Protein AF-A0AAN0M9L8-F1 (afdb_monomer_lite)

pLDDT: mean 91.9, std 4.64, range [72.38, 97.88]

Structure (mmCIF, N/CA/C/O backbone):
data_AF-A0AAN0M9L8-F1
#
_entry.id   AF-A0AAN0M9L8-F1
#
loop_
_atom_site.group_PDB
_atom_site.id
_atom_site.type_symbol
_atom_site.label_atom_id
_atom_site.label_alt_id
_atom_site.label_comp_id
_atom_site.label_asym_id
_atom_site.label_entity_id
_atom_site.label_seq_id
_atom_site.pdbx_PDB_ins_code
_atom_site.Cartn_x
_atom_site.Cartn_y
_atom_site.Cartn_z
_atom_site.occupancy
_atom_site.B_iso_or_equiv
_atom_site.auth_seq_id
_atom_site.auth_comp_id
_atom_site.auth_asym_id
_atom_site.auth_atom_id
_atom_site.pdbx_PDB_model_num
ATOM 1 N N . MET A 1 1 ? -9.876 -9.019 -15.804 1.00 72.38 1 MET A N 1
ATOM 2 C CA . MET A 1 1 ? -10.668 -8.291 -16.819 1.00 72.38 1 MET A CA 1
ATOM 3 C C . MET A 1 1 ? -11.354 -9.220 -17.807 1.00 72.38 1 MET A C 1
ATOM 5 O O . MET A 1 1 ? -12.455 -8.890 -18.193 1.00 72.38 1 MET A O 1
ATOM 9 N N . ASP A 1 2 ? -10.808 -10.395 -18.144 1.00 84.12 2 ASP A N 1
ATOM 10 C CA . ASP A 1 2 ? -11.448 -11.285 -19.143 1.00 84.12 2 ASP A CA 1
ATOM 11 C C . ASP A 1 2 ? -12.884 -11.709 -18.796 1.00 84.12 2 ASP A C 1
ATOM 13 O O . ASP A 1 2 ? -13.695 -11.901 -19.690 1.00 84.12 2 ASP A O 1
ATOM 17 N N . ALA A 1 3 ? -13.201 -11.849 -17.504 1.00 88.25 3 ALA A N 1
ATOM 18 C CA . ALA A 1 3 ? -14.529 -12.274 -17.057 1.00 88.25 3 ALA A CA 1
ATOM 19 C C . ALA A 1 3 ? -15.506 -11.119 -16.763 1.00 88.25 3 ALA A C 1
ATOM 21 O O . ALA A 1 3 ? -16.713 -11.318 -16.843 1.00 88.25 3 ALA A O 1
ATOM 22 N N . TYR A 1 4 ? -15.003 -9.939 -16.381 1.00 87.69 4 TYR A N 1
ATOM 23 C CA . TYR A 1 4 ? -15.821 -8.859 -15.794 1.00 87.69 4 TYR A CA 1
ATOM 24 C C . TYR A 1 4 ? -15.473 -7.446 -16.296 1.00 87.69 4 TYR A C 1
ATOM 26 O O . TYR A 1 4 ? -16.073 -6.481 -15.838 1.00 87.69 4 TYR A O 1
ATOM 34 N N . GLY A 1 5 ? -14.476 -7.306 -17.172 1.00 88.00 5 GLY A N 1
ATOM 35 C CA . GLY A 1 5 ? -14.104 -6.028 -17.783 1.00 88.00 5 GLY A CA 1
ATOM 36 C C . GLY A 1 5 ? -14.928 -5.747 -19.036 1.00 88.00 5 GLY A C 1
ATOM 37 O O . GLY A 1 5 ? -15.484 -6.664 -19.639 1.00 88.00 5 GLY A O 1
ATOM 38 N N . GLN A 1 6 ? -15.001 -4.478 -19.418 1.00 93.31 6 GLN A N 1
ATOM 39 C CA . GLN A 1 6 ? -15.613 -4.026 -20.664 1.00 93.31 6 GLN A CA 1
ATOM 40 C C . GLN A 1 6 ? -14.582 -3.945 -21.794 1.00 93.31 6 GLN A C 1
ATOM 42 O O . GLN A 1 6 ? -13.372 -3.900 -21.567 1.00 93.31 6 GLN A O 1
ATOM 47 N N . ASP A 1 7 ? -15.059 -3.882 -23.035 1.00 91.25 7 ASP A N 1
ATOM 48 C CA . ASP A 1 7 ? -14.185 -3.620 -24.175 1.00 91.25 7 ASP A CA 1
ATOM 49 C C . ASP A 1 7 ? -13.504 -2.252 -24.025 1.00 91.25 7 ASP A C 1
ATOM 51 O O . ASP A 1 7 ? -14.153 -1.230 -23.808 1.00 91.25 7 ASP A O 1
ATOM 55 N N . GLY A 1 8 ? -12.177 -2.237 -24.165 1.00 86.94 8 GLY A N 1
ATOM 56 C CA . GLY A 1 8 ? -11.356 -1.034 -24.001 1.00 86.94 8 GLY A CA 1
ATOM 57 C C . GLY A 1 8 ? -10.812 -0.823 -22.587 1.00 86.94 8 GLY A C 1
ATOM 58 O O . GLY A 1 8 ? -9.920 0.010 -22.409 1.00 86.94 8 GLY A O 1
ATOM 59 N N . ASP A 1 9 ? -11.260 -1.611 -21.610 1.00 89.00 9 ASP A N 1
ATOM 60 C CA . ASP A 1 9 ? -10.677 -1.620 -20.277 1.00 89.00 9 ASP A CA 1
ATOM 61 C C . ASP A 1 9 ? -9.209 -2.073 -20.322 1.00 89.00 9 ASP A C 1
ATOM 63 O O . ASP A 1 9 ? -8.858 -3.139 -20.841 1.00 89.00 9 ASP A O 1
ATOM 67 N N . ARG A 1 10 ? -8.320 -1.247 -19.765 1.00 85.25 10 ARG A N 1
ATOM 68 C CA . ARG A 1 10 ? -6.876 -1.474 -19.837 1.00 85.25 10 ARG A CA 1
ATOM 69 C C . ARG A 1 10 ? -6.370 -2.203 -18.600 1.00 85.25 10 ARG A C 1
ATOM 71 O O . ARG A 1 10 ? -6.627 -1.798 -17.472 1.00 85.25 10 ARG A O 1
ATOM 78 N N . ARG A 1 11 ? -5.556 -3.237 -18.832 1.00 85.44 11 ARG A N 1
ATOM 79 C CA . ARG A 1 11 ? -4.687 -3.846 -17.815 1.00 85.44 11 ARG A CA 1
ATOM 80 C C . ARG A 1 11 ? -3.423 -3.018 -17.682 1.00 85.44 11 ARG A C 1
ATOM 82 O O . ARG A 1 11 ? -2.397 -3.330 -18.281 1.00 85.44 11 ARG A O 1
ATOM 89 N N . ASP A 1 12 ? -3.533 -1.933 -16.946 1.00 87.62 12 ASP A N 1
ATOM 90 C CA . ASP A 1 12 ? -2.413 -1.061 -16.628 1.00 87.62 12 ASP A CA 1
ATOM 91 C C . ASP A 1 12 ? -2.148 -1.016 -15.121 1.00 87.62 12 ASP A C 1
ATOM 93 O O . ASP A 1 12 ? -2.852 -1.636 -14.316 1.00 87.62 12 ASP A O 1
ATOM 97 N N . THR A 1 13 ? -1.106 -0.285 -14.740 1.00 88.69 13 THR A N 1
ATOM 98 C CA . THR A 1 13 ? -0.702 -0.136 -13.343 1.00 88.69 13 THR A CA 1
ATOM 99 C C . THR A 1 13 ? -1.806 0.478 -12.482 1.00 88.69 13 THR A C 1
ATOM 101 O O . THR A 1 13 ? -1.938 0.093 -11.327 1.00 88.69 13 THR A O 1
ATOM 104 N N . PHE A 1 14 ? -2.661 1.350 -13.025 1.00 89.62 14 PHE A N 1
ATOM 105 C CA . PHE A 1 14 ? -3.771 1.940 -12.274 1.00 89.62 14 PHE A CA 1
ATOM 106 C C . PHE A 1 14 ? -4.864 0.914 -11.983 1.00 89.62 14 PHE A C 1
ATOM 108 O O . PHE A 1 14 ? -5.344 0.836 -10.852 1.00 89.62 14 PHE A O 1
ATOM 115 N N . SER A 1 15 ? -5.219 0.085 -12.970 1.00 91.56 15 SER A N 1
ATOM 116 C CA . SER A 1 15 ? -6.174 -1.010 -12.767 1.00 91.56 15 SER A CA 1
ATOM 117 C C . SER A 1 15 ? -5.681 -2.014 -11.712 1.00 91.56 15 SER A C 1
ATOM 119 O O . SER A 1 15 ? -6.458 -2.471 -10.872 1.00 91.56 15 SER A O 1
ATOM 121 N N . GLN A 1 16 ? -4.375 -2.300 -11.700 1.00 91.19 16 GLN A N 1
ATOM 122 C CA . GLN A 1 16 ? -3.736 -3.176 -10.719 1.00 91.19 16 GLN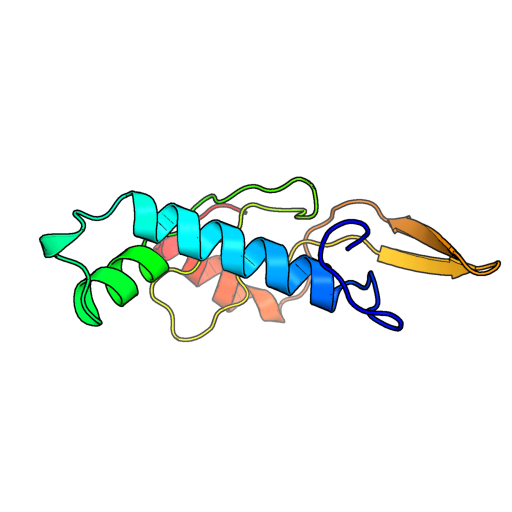 A CA 1
ATOM 123 C C . GLN A 1 16 ? -3.732 -2.549 -9.321 1.00 91.19 16 GLN A C 1
ATOM 125 O O . GLN A 1 16 ? -4.183 -3.184 -8.370 1.00 91.19 16 GLN A O 1
ATOM 130 N N . SER A 1 17 ? -3.297 -1.291 -9.185 1.00 91.38 17 SER A N 1
ATOM 131 C CA . SER A 1 17 ? -3.299 -0.582 -7.899 1.00 91.38 17 SER A CA 1
ATOM 132 C C . SER A 1 17 ? -4.707 -0.438 -7.319 1.00 91.38 17 SER A C 1
ATOM 134 O O . SER A 1 17 ? -4.893 -0.627 -6.118 1.00 91.38 17 SER A O 1
ATOM 136 N N . GLY A 1 18 ? -5.708 -0.161 -8.162 1.00 92.31 18 GLY A N 1
ATOM 137 C CA . GLY A 1 18 ? -7.108 -0.101 -7.746 1.00 92.31 18 GLY A CA 1
ATOM 138 C C . GLY A 1 18 ? -7.611 -1.438 -7.198 1.00 92.31 18 GLY A C 1
ATOM 139 O O . GLY A 1 18 ? -8.249 -1.466 -6.147 1.00 92.31 18 GLY A O 1
ATOM 140 N N . TYR A 1 19 ? -7.267 -2.551 -7.856 1.00 93.44 19 TYR A N 1
ATOM 141 C CA . TYR A 1 19 ? -7.603 -3.889 -7.367 1.00 93.44 19 TYR A CA 1
ATOM 142 C C . TYR A 1 19 ? -6.950 -4.197 -6.013 1.00 93.44 19 TYR A C 1
ATOM 144 O O . TYR A 1 19 ? -7.638 -4.642 -5.099 1.00 93.44 19 TYR A O 1
ATOM 152 N N . ILE A 1 20 ? -5.649 -3.928 -5.864 1.00 94.44 20 ILE A N 1
ATOM 153 C CA . ILE A 1 20 ? -4.913 -4.183 -4.613 1.00 94.44 20 ILE A CA 1
ATOM 154 C C . ILE A 1 20 ? -5.498 -3.353 -3.463 1.00 94.44 20 ILE A C 1
ATOM 156 O O . ILE A 1 20 ? -5.773 -3.891 -2.393 1.00 94.44 20 ILE A O 1
ATOM 160 N N . SER A 1 21 ? -5.760 -2.062 -3.692 1.00 93.88 21 SER A N 1
ATOM 161 C CA . SER A 1 21 ? -6.370 -1.189 -2.683 1.00 93.88 21 SER A CA 1
ATOM 162 C C . SER A 1 21 ? -7.755 -1.685 -2.260 1.00 93.88 21 SER A C 1
ATOM 164 O O . SER A 1 21 ? -8.043 -1.757 -1.065 1.00 93.88 21 SER A O 1
ATOM 166 N N . ALA A 1 22 ? -8.595 -2.088 -3.220 1.00 95.88 22 ALA A N 1
ATOM 167 C CA . ALA A 1 22 ? -9.910 -2.648 -2.928 1.00 95.88 22 ALA A CA 1
ATOM 168 C C . ALA A 1 22 ? -9.817 -3.984 -2.176 1.00 95.88 22 ALA A C 1
ATOM 170 O O . ALA A 1 22 ? -10.605 -4.213 -1.262 1.00 95.88 22 ALA A O 1
ATOM 171 N N . LYS A 1 23 ? -8.851 -4.843 -2.522 1.00 96.31 23 LYS A N 1
ATOM 172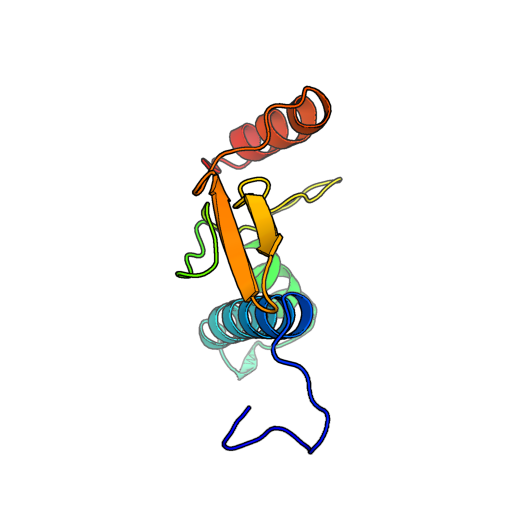 C CA . LYS A 1 23 ? -8.595 -6.110 -1.826 1.00 96.31 23 LYS A CA 1
ATOM 173 C C . LYS A 1 23 ? -8.277 -5.868 -0.351 1.00 96.31 23 LYS A C 1
ATOM 175 O O . LYS A 1 23 ? -8.996 -6.397 0.487 1.00 96.31 23 LYS A O 1
ATOM 180 N N . PHE A 1 24 ? -7.285 -5.032 -0.040 1.00 96.38 24 PHE A N 1
ATOM 181 C CA . PHE A 1 24 ? -6.912 -4.747 1.352 1.00 96.38 24 PHE A CA 1
ATOM 182 C C . PHE A 1 24 ? -8.038 -4.067 2.135 1.00 96.38 24 PHE A C 1
ATOM 184 O O . PHE A 1 24 ? -8.262 -4.386 3.298 1.00 96.38 24 PHE A O 1
ATOM 191 N N . PHE A 1 25 ? -8.792 -3.167 1.495 1.00 96.56 25 PHE A N 1
ATOM 192 C CA . PHE A 1 25 ? -9.982 -2.575 2.104 1.00 96.56 25 PHE A CA 1
ATOM 193 C C . PHE A 1 25 ? -11.033 -3.638 2.449 1.00 96.56 25 PHE A C 1
ATOM 195 O O . PHE A 1 25 ? -11.536 -3.663 3.568 1.00 96.56 25 PHE A O 1
ATOM 202 N N . VAL A 1 26 ? -11.359 -4.529 1.509 1.00 97.12 26 VAL A N 1
ATOM 203 C CA . VAL A 1 26 ? -12.337 -5.601 1.739 1.00 97.12 26 VAL A CA 1
ATOM 204 C C . VAL A 1 26 ? -11.852 -6.557 2.824 1.00 97.12 26 VAL A C 1
ATOM 206 O O . VAL A 1 26 ? -12.642 -6.912 3.689 1.00 97.12 26 VAL A O 1
ATOM 209 N N . GLU A 1 27 ? -10.576 -6.938 2.819 1.00 97.38 27 GLU A N 1
ATOM 210 C CA . GLU A 1 27 ? -9.986 -7.788 3.859 1.00 97.38 27 GLU A CA 1
ATOM 211 C C . GLU A 1 27 ? -10.114 -7.150 5.245 1.00 97.38 27 GLU A C 1
ATOM 213 O O . GLU A 1 27 ? -10.647 -7.790 6.147 1.00 97.38 27 GLU A O 1
ATOM 218 N N . ALA A 1 28 ? -9.770 -5.867 5.390 1.00 96.50 28 ALA A N 1
ATOM 219 C CA . AL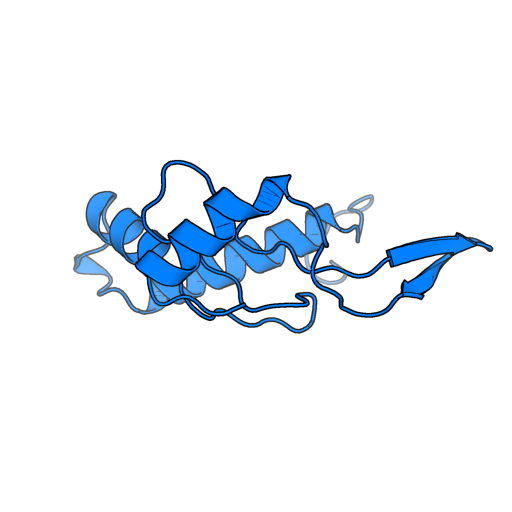A A 1 28 ? -9.936 -5.143 6.651 1.00 96.50 28 ALA A CA 1
ATOM 220 C C . ALA A 1 28 ? -11.405 -5.058 7.110 1.00 96.50 28 ALA A C 1
ATOM 222 O O . ALA A 1 28 ? -11.693 -5.113 8.303 1.00 96.50 28 ALA A O 1
ATOM 223 N N . LEU A 1 29 ? -12.358 -4.926 6.180 1.00 96.81 29 LEU A N 1
ATOM 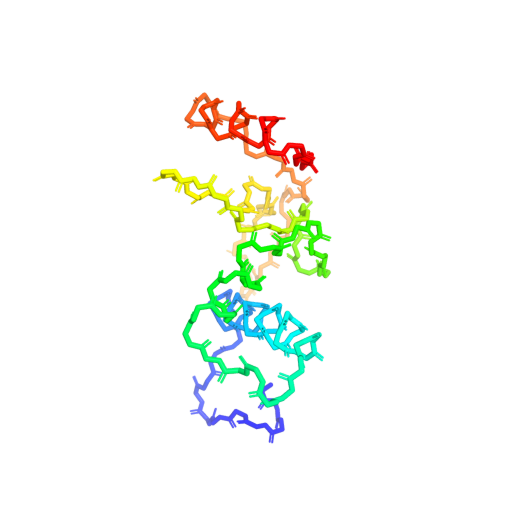224 C CA . LEU A 1 29 ? -13.786 -4.887 6.513 1.00 96.81 29 LEU A CA 1
ATOM 225 C C . LEU A 1 29 ? -14.35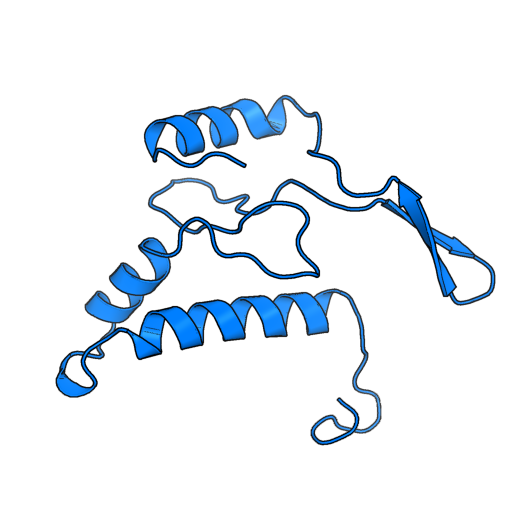2 -6.261 6.882 1.00 96.81 29 LEU A C 1
ATOM 227 O O . LEU A 1 29 ? -15.270 -6.328 7.695 1.00 96.81 29 LEU A O 1
ATOM 231 N N . LEU A 1 30 ? -13.833 -7.340 6.295 1.00 97.19 30 LEU A N 1
ATOM 232 C CA . LEU A 1 30 ? -14.270 -8.708 6.589 1.00 97.19 30 LEU A CA 1
ATOM 233 C C . LEU A 1 30 ? -13.891 -9.162 8.006 1.00 97.19 30 LEU A C 1
ATOM 235 O O . LEU A 1 30 ? -14.487 -10.110 8.512 1.00 97.19 30 LEU A O 1
ATOM 239 N N . GLU A 1 31 ? -12.939 -8.487 8.651 1.00 96.12 31 GLU A N 1
ATOM 240 C CA . GLU A 1 31 ? -12.574 -8.717 10.054 1.00 96.12 31 GLU A CA 1
ATOM 241 C C . GLU A 1 31 ? -13.532 -8.040 11.048 1.00 96.12 31 GLU A C 1
ATOM 243 O O . GLU A 1 31 ? -13.535 -8.376 12.235 1.00 96.12 31 GLU A O 1
ATOM 248 N N . LEU A 1 32 ? -14.356 -7.093 10.588 1.00 97.19 32 LEU A N 1
ATOM 249 C CA . LEU A 1 32 ? -15.318 -6.391 11.433 1.00 97.19 32 LEU A CA 1
ATOM 250 C C . LEU A 1 32 ? -16.583 -7.225 11.664 1.00 97.19 32 LEU A C 1
ATOM 252 O O . LEU A 1 32 ? -17.060 -7.949 10.790 1.00 97.19 32 LEU A O 1
ATOM 256 N N . ASP A 1 33 ? -17.206 -7.038 12.829 1.00 96.69 33 ASP A N 1
ATOM 257 C CA . ASP A 1 33 ? -18.573 -7.509 13.042 1.00 96.69 33 ASP A CA 1
ATOM 258 C C . ASP A 1 33 ? -19.521 -6.708 12.134 1.00 96.69 33 ASP A C 1
ATOM 260 O O . ASP A 1 33 ? -19.548 -5.475 12.187 1.00 96.69 33 ASP A O 1
ATOM 264 N N . ALA A 1 34 ? -20.326 -7.398 11.323 1.00 96.31 34 ALA A N 1
ATOM 265 C CA . ALA A 1 34 ? -21.238 -6.773 10.364 1.00 96.31 34 ALA A CA 1
ATOM 266 C C . ALA A 1 34 ? -22.210 -5.761 11.000 1.00 96.31 34 ALA A C 1
ATOM 268 O O . ALA A 1 34 ? -22.576 -4.776 10.361 1.00 96.31 34 ALA A O 1
ATOM 269 N N . SER A 1 35 ? -22.613 -5.973 12.256 1.00 97.12 35 SER A N 1
ATOM 270 C CA . SER A 1 35 ? -23.500 -5.063 12.993 1.00 97.12 35 SER A CA 1
ATOM 271 C C . SER A 1 35 ? -22.800 -3.792 13.481 1.00 97.12 35 SER A C 1
ATOM 273 O O . SER A 1 35 ? -23.469 -2.824 13.841 1.00 97.12 35 SER A O 1
ATOM 275 N N . SER A 1 36 ? -21.465 -3.785 13.471 1.00 95.19 36 SER A N 1
ATOM 276 C CA . SER A 1 36 ? -20.625 -2.669 13.910 1.00 95.19 36 SER A CA 1
ATOM 277 C C . SER A 1 36 ? -20.120 -1.785 12.768 1.00 95.19 36 SER A C 1
ATOM 279 O O . SER A 1 36 ? -19.488 -0.767 13.042 1.00 95.19 36 SER A O 1
ATOM 281 N N . ILE A 1 37 ? -20.399 -2.143 11.505 1.00 97.31 37 ILE A N 1
ATOM 282 C CA . ILE A 1 37 ? -19.904 -1.414 10.331 1.00 97.31 37 ILE A CA 1
ATOM 283 C C . ILE A 1 37 ? -20.542 -0.025 10.259 1.00 97.31 37 ILE A C 1
ATOM 285 O O . ILE A 1 37 ? -21.709 0.157 9.911 1.00 97.31 37 ILE A O 1
ATOM 289 N N . ASP A 1 38 ? -19.714 0.973 10.526 1.00 97.62 38 ASP A N 1
ATOM 290 C CA . ASP A 1 38 ? -20.006 2.390 10.412 1.00 97.62 38 ASP A CA 1
ATOM 291 C C . ASP A 1 38 ? -18.750 3.156 9.964 1.00 97.62 38 ASP A C 1
ATOM 293 O O . ASP A 1 38 ? -17.685 2.590 9.715 1.00 97.62 38 ASP A O 1
ATOM 297 N N . ARG A 1 39 ? -18.851 4.482 9.840 1.00 97.75 39 ARG A N 1
ATOM 298 C CA . ARG A 1 39 ? -17.712 5.300 9.400 1.00 97.75 39 ARG A CA 1
ATOM 299 C C . ARG A 1 39 ? -16.513 5.197 10.351 1.00 97.75 39 ARG A C 1
ATOM 301 O O . ARG A 1 39 ? -15.375 5.269 9.884 1.00 97.75 39 ARG A O 1
ATOM 308 N N . ALA A 1 40 ? -16.753 5.106 11.657 1.00 97.62 40 ALA A N 1
ATOM 309 C CA . ALA A 1 40 ? -15.698 5.143 12.662 1.00 97.62 40 ALA A CA 1
ATOM 310 C C . ALA A 1 40 ? -14.926 3.819 12.696 1.00 97.62 40 ALA A C 1
ATOM 312 O O . ALA A 1 40 ? -13.702 3.832 12.577 1.00 97.62 40 ALA A O 1
ATOM 313 N N . SER A 1 41 ? -15.640 2.695 12.767 1.00 97.88 41 SER A N 1
ATOM 314 C CA . SER A 1 41 ? -15.085 1.338 12.706 1.00 97.88 41 SER A CA 1
ATOM 315 C C . SER A 1 41 ? -14.340 1.085 11.396 1.00 97.88 41 SER A C 1
ATOM 317 O O . SER A 1 41 ? -13.209 0.613 11.432 1.00 97.88 41 SER A O 1
ATOM 319 N N . VAL A 1 42 ? -14.894 1.497 10.250 1.00 97.69 42 VAL A N 1
ATOM 320 C CA . VAL A 1 42 ? -14.212 1.388 8.949 1.00 97.69 42 VAL A CA 1
ATOM 321 C C . VAL A 1 42 ? -12.938 2.231 8.914 1.00 97.69 42 VAL A C 1
ATOM 323 O O . VAL A 1 42 ? -11.900 1.760 8.458 1.00 97.69 42 VAL A O 1
ATOM 326 N N . SER A 1 43 ? -12.975 3.467 9.420 1.00 96.44 43 SER A N 1
ATOM 327 C CA . SER A 1 43 ? -11.773 4.315 9.464 1.00 96.44 43 SER A CA 1
ATOM 328 C C . SER A 1 43 ? -10.691 3.712 10.362 1.00 96.44 43 SER A C 1
ATOM 330 O O . SER A 1 43 ? -9.511 3.775 10.022 1.00 96.44 43 SER A O 1
ATOM 332 N N . ALA A 1 44 ? -11.086 3.123 11.494 1.00 96.31 44 ALA A N 1
ATOM 333 C CA . ALA A 1 44 ? -10.175 2.432 12.398 1.00 96.31 44 ALA A CA 1
ATOM 334 C C . ALA A 1 44 ? -9.580 1.173 11.748 1.00 96.31 44 ALA A C 1
ATOM 336 O O . ALA A 1 44 ? -8.367 0.992 11.803 1.00 96.31 44 ALA A O 1
ATOM 337 N N . ALA A 1 45 ? -10.400 0.365 11.069 1.00 96.75 45 ALA A N 1
ATOM 338 C CA . ALA A 1 45 ? -9.957 -0.827 10.351 1.00 96.75 45 ALA A CA 1
ATOM 339 C C . ALA A 1 45 ? -8.940 -0.485 9.256 1.00 96.75 45 ALA A C 1
ATOM 341 O O . ALA A 1 45 ? -7.860 -1.063 9.218 1.00 96.75 45 ALA A O 1
ATOM 342 N N . ILE A 1 46 ? -9.230 0.525 8.424 1.00 95.75 46 ILE A N 1
ATOM 343 C CA . ILE A 1 46 ? -8.307 0.978 7.372 1.00 95.75 46 ILE A CA 1
ATOM 344 C C . ILE A 1 46 ? -6.975 1.438 7.973 1.00 95.75 46 ILE A C 1
ATOM 346 O O . ILE A 1 46 ? -5.920 1.067 7.470 1.00 95.75 46 ILE A O 1
ATOM 350 N N . ARG A 1 47 ? -6.995 2.228 9.057 1.00 93.62 47 ARG A N 1
ATOM 351 C CA . ARG A 1 47 ? -5.760 2.672 9.731 1.00 93.62 47 ARG A CA 1
ATOM 352 C C . ARG A 1 47 ? -4.971 1.514 10.342 1.00 93.62 47 ARG A C 1
ATOM 354 O O . ARG A 1 47 ? -3.754 1.627 10.452 1.00 93.62 47 ARG A O 1
ATOM 361 N N . GLY A 1 48 ? -5.652 0.434 10.719 1.00 93.31 48 GLY A N 1
ATOM 362 C CA . GLY A 1 48 ? -5.059 -0.791 11.252 1.00 93.31 48 GLY A CA 1
ATOM 363 C C . GLY A 1 48 ? -4.365 -1.670 10.209 1.00 93.31 48 GLY A C 1
ATOM 364 O O . GLY A 1 48 ? -3.656 -2.598 10.593 1.00 93.31 48 GLY A O 1
ATOM 365 N N . ILE A 1 49 ? -4.516 -1.379 8.910 1.00 93.62 49 ILE A N 1
ATOM 366 C CA . ILE A 1 49 ? -3.818 -2.112 7.850 1.00 93.62 49 ILE A CA 1
ATOM 367 C C . ILE A 1 49 ? -2.312 -1.886 8.003 1.00 93.62 49 ILE A C 1
ATOM 369 O O . ILE A 1 49 ? -1.800 -0.781 7.795 1.00 93.62 49 ILE A O 1
ATOM 373 N N . THR A 1 50 ? -1.611 -2.960 8.350 1.00 91.00 50 THR A N 1
ATOM 374 C CA . THR A 1 50 ? -0.155 -3.022 8.482 1.00 91.00 50 THR A CA 1
ATOM 375 C C . THR A 1 50 ? 0.339 -4.341 7.897 1.00 91.00 50 THR A C 1
ATOM 377 O O . THR A 1 50 ? -0.374 -5.341 7.947 1.00 91.00 50 THR A O 1
ATOM 380 N N . ASN A 1 51 ? 1.553 -4.344 7.344 1.00 88.81 51 ASN A N 1
ATOM 381 C CA . ASN A 1 51 ? 2.202 -5.534 6.785 1.00 88.81 51 ASN A CA 1
ATOM 382 C C . ASN A 1 51 ? 1.359 -6.284 5.730 1.00 88.81 51 ASN A C 1
ATOM 384 O O . ASN A 1 51 ? 1.416 -7.509 5.642 1.00 88.81 51 ASN A O 1
ATOM 388 N N . ALA A 1 52 ? 0.550 -5.568 4.944 1.00 92.38 52 ALA A N 1
ATOM 389 C CA . ALA A 1 52 ? -0.295 -6.185 3.929 1.00 92.38 52 ALA A CA 1
ATOM 390 C C . ALA A 1 52 ? 0.532 -6.524 2.679 1.00 92.38 52 ALA A C 1
ATOM 392 O O . ALA A 1 52 ? 1.087 -5.642 2.024 1.00 92.38 52 ALA A O 1
ATOM 393 N N . GLU A 1 53 ? 0.613 -7.806 2.335 1.00 92.69 53 GLU A N 1
ATOM 394 C CA . GLU A 1 53 ? 1.443 -8.295 1.233 1.00 92.69 53 GLU A CA 1
ATOM 395 C C . GLU A 1 53 ? 0.613 -8.642 -0.007 1.00 92.69 53 GLU A C 1
ATOM 397 O O . GLU A 1 53 ? -0.515 -9.135 0.067 1.00 92.69 53 GLU A O 1
ATOM 402 N N . PHE A 1 54 ? 1.197 -8.405 -1.179 1.00 93.69 54 PHE A N 1
ATOM 403 C CA . PHE A 1 54 ? 0.655 -8.842 -2.459 1.00 93.69 54 PHE A CA 1
ATOM 404 C C . PHE A 1 54 ? 1.799 -8.988 -3.467 1.00 93.69 54 PHE A C 1
ATOM 406 O O . PHE A 1 54 ? 2.762 -8.228 -3.416 1.00 93.69 54 PHE A O 1
ATOM 413 N N . ASP A 1 55 ? 1.700 -9.936 -4.396 1.00 91.69 55 ASP A N 1
ATOM 414 C CA . ASP A 1 55 ? 2.774 -10.294 -5.341 1.00 91.69 55 ASP A CA 1
ATOM 415 C C . ASP A 1 55 ? 3.230 -9.136 -6.254 1.00 91.69 55 ASP A C 1
ATOM 417 O O . ASP A 1 55 ? 4.398 -9.051 -6.646 1.00 91.69 55 ASP A O 1
ATOM 421 N N . LEU A 1 56 ? 2.321 -8.213 -6.572 1.00 90.31 56 LEU A N 1
ATOM 422 C CA . LEU A 1 56 ? 2.627 -7.009 -7.346 1.00 90.31 56 LEU A CA 1
ATOM 423 C C . LEU A 1 56 ? 3.355 -5.922 -6.536 1.00 90.31 56 LEU A C 1
ATOM 425 O O . LEU A 1 56 ? 3.920 -5.009 -7.142 1.00 90.31 56 LEU A O 1
ATOM 429 N N . LEU A 1 57 ? 3.365 -5.997 -5.203 1.00 92.19 57 LEU A N 1
ATOM 430 C CA . LEU A 1 57 ? 4.069 -5.048 -4.337 1.00 92.19 57 LEU A CA 1
ATOM 431 C C . LEU A 1 57 ? 5.516 -5.497 -4.094 1.00 92.19 57 LEU A C 1
ATOM 433 O O . LEU A 1 57 ? 5.841 -6.678 -4.172 1.00 92.19 57 LEU A O 1
ATOM 437 N N . CYS A 1 58 ? 6.399 -4.533 -3.833 1.00 93.75 58 CYS A N 1
ATOM 438 C CA . CYS A 1 58 ? 7.814 -4.789 -3.538 1.00 93.75 58 CYS A CA 1
ATOM 439 C C . CYS A 1 58 ? 8.159 -4.713 -2.051 1.00 93.75 58 CYS A C 1
ATOM 441 O O . CYS A 1 58 ? 9.229 -5.170 -1.663 1.00 93.75 58 CYS A O 1
ATOM 443 N N . ALA A 1 59 ? 7.267 -4.137 -1.252 1.00 91.94 59 ALA A N 1
ATOM 444 C CA . ALA A 1 59 ? 7.341 -4.069 0.196 1.00 91.94 59 ALA A CA 1
ATOM 445 C C . ALA A 1 59 ? 5.912 -4.163 0.765 1.00 91.94 59 ALA A C 1
ATOM 447 O O . ALA A 1 59 ? 4.947 -3.919 0.021 1.00 91.94 59 ALA A O 1
ATOM 448 N N . PRO A 1 60 ? 5.752 -4.544 2.043 1.00 91.62 60 PRO A N 1
ATOM 449 C CA . PRO A 1 60 ? 4.444 -4.613 2.677 1.00 91.62 60 PRO A CA 1
ATOM 450 C C . PRO A 1 60 ? 3.748 -3.245 2.714 1.00 91.62 60 PRO A C 1
ATOM 452 O O . PRO A 1 60 ? 4.337 -2.236 3.084 1.00 91.62 60 PRO A O 1
ATOM 455 N N . TYR A 1 61 ? 2.464 -3.219 2.367 1.00 92.31 61 TYR A N 1
ATOM 456 C CA . TYR A 1 61 ? 1.634 -2.019 2.399 1.00 92.31 61 TYR A CA 1
ATOM 457 C C . TYR A 1 61 ? 1.122 -1.721 3.812 1.00 92.31 61 TYR A C 1
ATOM 459 O O . TYR A 1 61 ? 0.796 -2.629 4.586 1.00 92.31 61 TYR A O 1
ATOM 467 N N . TYR A 1 62 ? 0.969 -0.436 4.125 1.00 92.94 62 TYR A N 1
ATOM 468 C CA . TYR A 1 62 ? 0.350 0.023 5.367 1.00 92.94 62 TYR A CA 1
ATOM 469 C C . TYR A 1 62 ? -0.536 1.258 5.152 1.00 92.94 62 TYR A C 1
ATOM 471 O O . TYR A 1 62 ? -0.502 1.888 4.102 1.00 92.94 62 TYR A O 1
ATOM 479 N N . VAL A 1 63 ? -1.332 1.640 6.152 1.00 91.81 63 VAL A N 1
ATOM 480 C CA . VAL A 1 63 ? -1.950 2.978 6.195 1.00 91.81 63 VAL A CA 1
ATOM 481 C C . VAL A 1 63 ? -1.462 3.730 7.426 1.00 91.81 63 VAL A C 1
ATOM 483 O O . VAL A 1 63 ? -0.690 4.669 7.286 1.00 91.81 63 VAL A O 1
ATOM 486 N N . GLY A 1 64 ? -1.818 3.300 8.637 1.00 86.06 64 GLY A N 1
ATOM 487 C CA . GLY A 1 64 ? -1.336 3.928 9.873 1.00 86.06 64 GLY A CA 1
ATOM 488 C C . GLY A 1 64 ? -1.772 5.389 10.073 1.00 86.06 64 GLY A C 1
ATOM 489 O O . GLY A 1 64 ? -2.380 6.019 9.201 1.00 86.06 64 GLY A O 1
ATOM 490 N N . ASP A 1 65 ? -1.484 5.926 11.261 1.00 88.94 65 ASP A N 1
ATOM 491 C CA . ASP A 1 65 ? -1.774 7.320 11.614 1.00 88.94 65 ASP A CA 1
ATOM 492 C C . ASP A 1 65 ? -0.583 8.219 11.271 1.00 88.94 65 ASP A C 1
ATOM 494 O O . ASP A 1 65 ? 0.530 7.988 11.748 1.00 88.94 65 ASP A O 1
ATOM 498 N N . ALA A 1 66 ? -0.802 9.204 10.401 1.00 84.50 66 ALA A N 1
ATOM 499 C CA . ALA A 1 66 ? 0.271 10.003 9.831 1.00 84.50 66 ALA A CA 1
ATOM 500 C C . ALA A 1 66 ? -0.209 11.270 9.119 1.00 84.50 66 ALA A C 1
ATOM 502 O O . ALA A 1 66 ? -1.266 11.281 8.487 1.00 84.50 66 ALA A O 1
ATOM 503 N N . ASP A 1 67 ? 0.640 12.301 9.127 1.00 85.38 67 ASP A N 1
ATOM 504 C CA . ASP A 1 67 ? 0.429 13.532 8.355 1.00 85.38 67 ASP A CA 1
ATOM 505 C C . ASP A 1 67 ? 0.744 13.347 6.860 1.00 85.38 67 ASP A C 1
ATOM 507 O O . ASP A 1 67 ? 0.266 14.109 6.014 1.00 85.38 67 ASP A O 1
ATOM 511 N N . ARG A 1 68 ? 1.584 12.358 6.519 1.00 86.50 68 ARG A N 1
ATOM 512 C CA . ARG A 1 68 ? 1.939 11.993 5.142 1.00 86.50 68 ARG A CA 1
ATOM 513 C C . ARG A 1 68 ? 1.996 10.480 4.967 1.00 86.50 68 ARG A C 1
ATOM 515 O O . ARG A 1 68 ? 2.556 9.764 5.795 1.00 86.50 68 ARG A O 1
ATOM 522 N N . HIS A 1 69 ? 1.513 10.022 3.814 1.00 86.12 69 HIS A N 1
ATOM 523 C CA . HIS A 1 69 ? 1.480 8.608 3.450 1.00 86.12 69 HIS A CA 1
ATOM 524 C C . HIS A 1 69 ? 2.222 8.364 2.139 1.00 86.12 69 HIS A C 1
ATOM 526 O O . HIS A 1 69 ? 1.812 8.847 1.085 1.00 86.12 69 HIS A O 1
ATOM 532 N N . MET A 1 70 ? 3.286 7.566 2.209 1.00 89.38 70 MET A N 1
ATOM 533 C CA . MET A 1 70 ? 3.881 6.873 1.063 1.00 89.38 70 MET A CA 1
ATOM 534 C C . MET A 1 70 ? 3.975 5.382 1.405 1.00 89.38 70 MET A C 1
ATOM 536 O O . MET A 1 70 ? 5.059 4.862 1.638 1.00 89.38 70 MET A O 1
ATOM 540 N N . PRO A 1 71 ? 2.812 4.709 1.468 1.00 85.56 71 PRO A N 1
ATOM 541 C CA . PRO A 1 71 ? 2.643 3.411 2.122 1.00 85.56 71 PRO A CA 1
ATOM 542 C C . PRO A 1 71 ? 3.314 2.236 1.411 1.00 85.56 71 PRO A C 1
ATOM 544 O O . PRO A 1 71 ? 3.291 1.115 1.900 1.00 85.56 71 PRO A O 1
ATOM 547 N N . ASN A 1 72 ? 3.845 2.495 0.223 1.00 83.06 72 ASN A N 1
ATOM 548 C CA . ASN A 1 72 ? 4.775 1.640 -0.476 1.00 83.06 72 ASN A CA 1
ATOM 549 C C . ASN A 1 72 ? 5.694 2.570 -1.271 1.00 83.06 72 ASN A C 1
ATOM 551 O O . ASN A 1 72 ? 5.246 3.260 -2.193 1.00 83.06 72 ASN A O 1
ATOM 555 N N . HIS A 1 73 ? 6.960 2.616 -0.882 1.00 91.31 73 HIS A N 1
ATOM 556 C CA . HIS A 1 73 ? 8.004 3.381 -1.559 1.00 91.31 73 HIS A CA 1
ATOM 557 C C . HIS A 1 73 ? 9.058 2.463 -2.202 1.00 91.31 73 HIS A C 1
ATOM 559 O O . HIS A 1 73 ? 10.075 2.942 -2.702 1.00 91.31 73 HIS A O 1
ATOM 565 N N . ALA A 1 74 ? 8.786 1.155 -2.255 1.00 93.12 74 ALA A N 1
ATOM 566 C CA . ALA A 1 74 ? 9.551 0.185 -3.018 1.00 93.12 74 ALA A CA 1
ATOM 567 C C . ALA A 1 74 ? 8.876 -0.106 -4.367 1.00 93.12 74 ALA A C 1
ATOM 569 O O . ALA A 1 74 ? 7.650 -0.185 -4.490 1.00 93.12 74 ALA A O 1
ATOM 570 N N . GLY A 1 75 ? 9.673 -0.299 -5.413 1.00 92.75 75 GLY A N 1
ATOM 571 C CA . GLY A 1 75 ? 9.140 -0.510 -6.756 1.00 92.75 75 GLY A CA 1
ATOM 572 C C . GLY A 1 75 ? 10.083 -1.252 -7.685 1.00 92.75 75 GLY A C 1
ATOM 573 O O . GLY A 1 75 ? 11.210 -1.585 -7.332 1.00 92.75 75 GLY A O 1
ATOM 574 N N . ARG A 1 76 ? 9.598 -1.507 -8.902 1.00 93.62 76 ARG A N 1
ATOM 575 C CA . ARG A 1 76 ? 10.381 -2.043 -10.022 1.00 93.62 76 ARG A CA 1
ATOM 576 C C . ARG A 1 76 ? 10.585 -0.944 -11.052 1.00 93.62 76 ARG A C 1
ATOM 578 O O . ARG A 1 76 ? 9.676 -0.151 -11.292 1.00 93.62 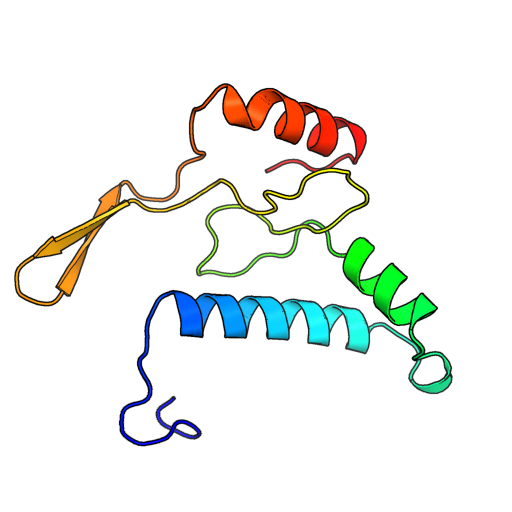76 ARG A O 1
ATOM 585 N N . MET A 1 77 ? 11.746 -0.927 -11.700 1.00 93.69 77 MET A N 1
ATOM 586 C CA . MET A 1 77 ? 11.925 -0.118 -12.906 1.00 93.69 77 MET A CA 1
ATOM 587 C C . MET A 1 77 ? 11.682 -0.980 -14.129 1.00 93.69 77 MET A C 1
ATOM 589 O O . MET A 1 77 ? 12.249 -2.066 -14.264 1.00 93.69 77 MET A O 1
ATOM 593 N N . VAL A 1 78 ? 10.874 -0.452 -15.040 1.00 93.56 78 VAL A N 1
ATOM 594 C CA . VAL A 1 78 ? 10.590 -1.066 -16.332 1.00 93.56 78 VAL A CA 1
ATOM 595 C C . VAL A 1 78 ? 10.955 -0.114 -17.463 1.00 93.56 78 VAL A C 1
ATOM 597 O O . VAL A 1 78 ? 10.818 1.102 -17.335 1.00 93.56 78 VAL A O 1
ATOM 600 N N . SER A 1 79 ? 11.401 -0.677 -18.578 1.00 95.75 79 SER A N 1
ATOM 601 C CA . SER A 1 79 ? 11.536 0.009 -19.860 1.00 95.75 79 SER A CA 1
ATOM 602 C C . SER A 1 79 ? 10.430 -0.466 -20.797 1.00 95.75 79 SER A C 1
ATOM 604 O O . SER A 1 79 ? 10.022 -1.621 -20.721 1.00 95.75 79 SER A O 1
ATOM 606 N N . TYR A 1 80 ? 9.931 0.408 -21.671 1.00 92.81 80 TYR A N 1
ATOM 607 C CA . TYR A 1 80 ? 8.967 0.024 -22.702 1.00 92.81 80 TYR A CA 1
ATOM 608 C C . TYR A 1 80 ? 9.683 -0.149 -24.043 1.00 92.81 80 TYR A C 1
ATOM 610 O O . TYR A 1 80 ? 10.069 0.828 -24.688 1.00 92.81 80 TYR A O 1
ATOM 618 N N . THR A 1 81 ? 9.872 -1.397 -24.458 1.00 94.00 81 THR A N 1
ATOM 619 C CA . THR A 1 81 ? 10.645 -1.802 -25.640 1.00 94.00 81 THR A CA 1
ATOM 620 C C . THR A 1 81 ? 9.864 -2.865 -26.410 1.00 94.00 81 THR A C 1
ATOM 622 O O . THR A 1 81 ? 9.230 -3.744 -25.836 1.00 94.00 81 THR A O 1
ATOM 625 N N . GLY A 1 82 ? 9.826 -2.759 -27.743 1.00 89.50 82 GLY A N 1
ATOM 626 C CA . GLY A 1 82 ? 9.179 -3.777 -28.585 1.00 89.50 82 GLY A CA 1
ATOM 627 C C . GLY A 1 82 ? 7.681 -4.003 -28.321 1.00 89.50 82 GLY A C 1
ATOM 628 O O . GLY A 1 82 ? 7.166 -5.070 -28.636 1.00 89.50 82 GLY A O 1
ATOM 629 N N . GLY A 1 83 ? 6.977 -3.024 -27.744 1.00 90.31 83 GLY A N 1
ATOM 630 C CA . GLY A 1 83 ? 5.555 -3.144 -27.410 1.00 90.31 83 GLY A CA 1
ATOM 631 C C . GLY A 1 83 ? 5.262 -3.778 -26.044 1.00 90.31 83 GLY A C 1
ATOM 632 O O . GLY A 1 83 ? 4.090 -3.922 -25.694 1.00 90.31 83 GLY A O 1
ATOM 633 N N . ALA A 1 84 ? 6.290 -4.120 -25.265 1.00 89.00 84 ALA A N 1
ATOM 634 C CA . ALA A 1 84 ? 6.176 -4.741 -23.950 1.00 89.00 84 ALA A CA 1
ATOM 635 C C . ALA A 1 84 ? 6.963 -3.963 -22.884 1.00 89.00 84 ALA A C 1
ATOM 637 O O . ALA A 1 84 ? 7.832 -3.150 -23.195 1.00 89.00 84 ALA A O 1
ATOM 638 N N . PHE A 1 85 ? 6.638 -4.212 -21.614 1.00 91.19 85 PHE A N 1
ATOM 639 C CA . PHE A 1 85 ? 7.445 -3.746 -20.490 1.00 91.19 85 PHE A CA 1
ATOM 640 C C . PHE A 1 85 ? 8.508 -4.791 -20.146 1.00 91.19 85 PHE A C 1
ATOM 642 O O . PHE A 1 85 ? 8.177 -5.942 -19.868 1.00 91.19 85 PHE A O 1
ATOM 649 N N . GLU A 1 86 ? 9.768 -4.375 -20.119 1.00 94.56 86 GLU A N 1
ATOM 650 C CA . GLU A 1 86 ? 10.906 -5.174 -19.673 1.00 94.56 86 GLU A CA 1
ATOM 651 C C . GLU A 1 86 ? 11.384 -4.658 -18.317 1.00 94.56 86 GLU A C 1
ATOM 653 O O . GLU A 1 86 ? 11.628 -3.461 -18.154 1.00 94.56 86 GLU A O 1
ATOM 658 N N . VAL A 1 87 ? 11.527 -5.545 -17.330 1.00 94.50 87 VAL A N 1
ATOM 659 C CA . VAL A 1 87 ? 12.083 -5.177 -16.022 1.00 94.50 87 VAL A CA 1
ATOM 660 C C . VAL A 1 87 ? 13.573 -4.888 -16.186 1.00 94.50 87 VAL A C 1
ATOM 662 O O . VAL A 1 87 ? 14.344 -5.767 -16.560 1.00 94.50 87 VAL A O 1
ATOM 665 N N . VAL A 1 88 ? 13.976 -3.655 -15.885 1.00 96.56 88 VAL A N 1
ATOM 666 C CA . VAL A 1 88 ? 15.381 -3.211 -15.921 1.00 96.56 88 VAL A CA 1
ATOM 667 C C . VAL A 1 88 ? 15.996 -3.100 -14.525 1.00 96.56 88 VAL A C 1
ATOM 669 O O . VAL A 1 88 ? 17.216 -3.065 -14.388 1.00 96.56 88 VAL A O 1
ATOM 672 N N . ARG A 1 89 ? 15.160 -3.083 -13.479 1.00 95.88 89 ARG A N 1
ATOM 673 C CA . ARG A 1 89 ? 15.558 -3.287 -12.082 1.00 95.88 89 ARG A CA 1
ATOM 674 C C . ARG A 1 89 ? 14.403 -3.939 -11.335 1.00 95.88 89 ARG A C 1
ATOM 676 O O . ARG A 1 89 ? 13.288 -3.415 -11.365 1.00 95.88 89 ARG A O 1
ATOM 683 N N . ASP A 1 90 ? 14.681 -5.064 -10.686 1.00 94.75 90 ASP A N 1
ATOM 684 C CA . ASP A 1 90 ? 13.715 -5.720 -9.802 1.00 94.75 90 ASP A CA 1
ATOM 685 C C . ASP A 1 90 ? 13.521 -4.919 -8.502 1.00 94.75 90 ASP A C 1
ATOM 687 O O . ASP A 1 90 ? 14.148 -3.874 -8.340 1.00 94.75 90 ASP A O 1
ATOM 691 N N . CYS A 1 91 ? 12.642 -5.379 -7.610 1.00 94.69 91 CYS A N 1
ATOM 692 C CA . CYS A 1 91 ? 12.233 -4.669 -6.401 1.00 94.69 91 CYS A CA 1
ATOM 693 C C . CYS A 1 91 ? 13.390 -4.008 -5.650 1.00 94.69 91 CYS A C 1
ATOM 695 O O . CYS A 1 91 ? 14.375 -4.646 -5.278 1.00 94.69 91 CYS A O 1
ATOM 697 N N . TYR A 1 92 ? 13.237 -2.711 -5.411 1.00 94.06 92 TYR A N 1
ATOM 698 C CA . TYR A 1 92 ? 14.168 -1.908 -4.639 1.00 94.06 92 TYR A CA 1
ATOM 699 C C . TYR A 1 92 ? 13.416 -0.806 -3.902 1.00 94.06 92 TYR A C 1
ATOM 701 O O . TYR A 1 92 ? 12.418 -0.288 -4.407 1.00 94.06 92 TYR A O 1
ATOM 709 N N . ASP A 1 93 ? 13.927 -0.431 -2.734 1.00 92.62 93 ASP A N 1
ATOM 710 C CA . ASP A 1 93 ? 13.485 0.774 -2.044 1.00 92.62 93 ASP A CA 1
ATOM 711 C C . ASP A 1 93 ? 14.018 2.024 -2.767 1.00 92.62 93 ASP A C 1
ATOM 713 O O . ASP A 1 93 ? 15.177 2.078 -3.189 1.00 92.62 93 ASP A O 1
ATOM 717 N N . ILE A 1 94 ? 13.174 3.040 -2.931 1.00 91.62 94 ILE A N 1
ATOM 718 C CA . ILE A 1 94 ? 13.579 4.331 -3.471 1.00 91.62 94 ILE A CA 1
ATOM 719 C C . ILE A 1 94 ? 14.559 5.005 -2.498 1.00 91.62 94 ILE A C 1
ATOM 721 O O . ILE A 1 94 ? 14.230 5.447 -1.398 1.00 91.62 94 ILE A O 1
ATOM 725 N N . GLU A 1 95 ? 15.801 5.163 -2.938 1.00 90.81 95 GLU A N 1
ATOM 726 C CA . GLU A 1 95 ? 16.826 5.875 -2.178 1.00 90.81 95 GLU A CA 1
ATOM 727 C C . GLU A 1 95 ? 16.691 7.389 -2.401 1.00 90.81 95 GLU A C 1
ATOM 729 O O . GLU A 1 95 ? 17.191 7.954 -3.374 1.00 90.81 95 GLU A O 1
ATOM 734 N N . SER A 1 96 ? 15.970 8.062 -1.504 1.00 92.56 96 SER A N 1
ATOM 735 C CA . SER A 1 96 ? 15.826 9.520 -1.500 1.00 92.56 96 SER A CA 1
ATOM 736 C C . SER A 1 96 ? 15.686 10.054 -0.079 1.00 92.56 96 SER A C 1
ATOM 738 O O . SER A 1 96 ? 14.919 9.500 0.709 1.00 92.56 96 SER A O 1
ATOM 740 N N . SER A 1 97 ? 16.348 11.176 0.220 1.00 95.06 97 SER A N 1
ATOM 741 C CA . SER A 1 97 ? 16.175 11.903 1.489 1.00 95.06 97 SER A CA 1
ATOM 742 C C . SER A 1 97 ? 14.767 12.483 1.660 1.00 95.06 97 SER A C 1
ATOM 744 O O . SER A 1 97 ? 14.351 12.829 2.763 1.00 95.06 97 SER A O 1
ATOM 746 N N . TYR A 1 98 ? 13.982 12.549 0.579 1.00 92.56 98 TYR A N 1
ATOM 747 C CA . TYR A 1 98 ? 12.564 12.893 0.650 1.00 92.56 98 TYR A CA 1
ATOM 748 C C . TYR A 1 98 ? 11.760 11.912 1.518 1.00 92.56 98 TYR A C 1
ATOM 750 O O . TYR A 1 98 ? 10.748 12.300 2.102 1.00 92.56 98 TYR A O 1
ATOM 758 N N . LEU A 1 99 ? 12.220 10.661 1.622 1.00 93.31 99 LEU A N 1
ATOM 759 C CA . LEU A 1 99 ? 11.580 9.620 2.420 1.00 93.31 99 LEU A CA 1
ATOM 760 C C . LEU A 1 99 ? 12.059 9.592 3.875 1.00 93.31 99 LEU A C 1
ATOM 762 O O . LEU A 1 99 ? 11.466 8.872 4.667 1.00 93.31 99 LEU A O 1
ATOM 766 N N . ASP A 1 100 ? 13.061 10.382 4.274 1.00 93.62 100 ASP A N 1
ATOM 767 C CA . ASP A 1 100 ? 13.564 10.368 5.657 1.00 93.62 100 ASP A CA 1
ATOM 768 C C . ASP A 1 100 ? 12.460 10.653 6.697 1.00 93.62 100 ASP A C 1
ATOM 770 O O . ASP A 1 100 ? 12.378 9.921 7.687 1.00 93.62 100 ASP A O 1
ATOM 774 N N . PRO A 1 101 ? 11.547 11.630 6.489 1.00 92.75 101 PRO A N 1
ATOM 775 C CA . PRO A 1 101 ? 10.427 11.835 7.406 1.00 92.75 101 PRO A CA 1
ATOM 776 C C . PRO A 1 101 ? 9.436 10.665 7.417 1.00 92.75 101 PRO A C 1
ATOM 778 O O . PRO A 1 101 ? 8.851 10.383 8.458 1.00 92.75 101 PRO A O 1
ATOM 781 N N . ILE A 1 102 ? 9.253 9.984 6.279 1.00 92.56 102 ILE A N 1
ATOM 782 C CA . ILE A 1 102 ? 8.368 8.816 6.167 1.00 92.56 102 ILE A CA 1
ATOM 783 C C . ILE A 1 102 ? 8.962 7.640 6.938 1.00 92.56 102 ILE A C 1
ATOM 785 O O . ILE A 1 102 ? 8.289 7.095 7.800 1.00 92.56 102 ILE A O 1
ATOM 789 N N . ARG A 1 103 ? 10.247 7.335 6.736 1.00 92.38 103 ARG A N 1
ATOM 790 C CA . ARG A 1 103 ? 10.956 6.267 7.457 1.00 92.38 103 ARG A CA 1
ATOM 791 C C . ARG A 1 103 ? 10.984 6.497 8.966 1.00 92.38 103 ARG A C 1
ATOM 793 O O . ARG A 1 103 ? 10.815 5.565 9.747 1.00 92.38 103 ARG A O 1
ATOM 800 N N . ALA A 1 104 ? 11.163 7.746 9.403 1.00 92.12 104 ALA A N 1
ATOM 801 C CA . ALA A 1 104 ? 11.089 8.092 10.823 1.00 92.12 104 ALA A CA 1
ATOM 802 C C . ALA A 1 104 ? 9.683 7.855 11.404 1.00 92.12 104 ALA A C 1
ATOM 804 O O . ALA A 1 104 ? 9.544 7.373 12.528 1.00 92.12 104 ALA A O 1
ATOM 805 N N . GLN A 1 105 ? 8.643 8.177 10.633 1.00 91.31 105 GLN A N 1
ATOM 806 C CA . GLN A 1 105 ? 7.253 7.946 11.009 1.00 91.31 105 GLN A CA 1
ATOM 807 C C . GLN A 1 105 ? 6.904 6.451 11.026 1.00 91.31 105 GLN A C 1
ATOM 809 O O . GLN A 1 105 ? 6.288 5.988 11.979 1.00 91.31 105 GLN A O 1
ATOM 814 N N . GLU A 1 106 ? 7.326 5.684 10.021 1.00 91.69 106 GLU A N 1
ATOM 815 C CA . GLU A 1 106 ? 7.184 4.224 9.976 1.00 91.69 106 GLU A CA 1
ATOM 816 C C . GLU A 1 106 ? 7.824 3.576 11.203 1.00 91.69 106 GLU A C 1
ATOM 818 O O . GLU A 1 106 ? 7.165 2.811 11.906 1.00 91.69 106 GLU A O 1
ATOM 823 N N . ALA A 1 107 ? 9.057 3.970 11.541 1.00 91.25 107 ALA A N 1
ATOM 824 C CA . ALA A 1 107 ? 9.737 3.494 12.740 1.00 91.25 107 ALA A CA 1
ATOM 825 C C . ALA A 1 107 ? 8.956 3.824 14.026 1.00 91.25 107 ALA A C 1
ATOM 827 O O . ALA A 1 107 ? 8.858 2.980 14.918 1.00 91.25 107 ALA A O 1
ATOM 828 N N . ALA A 1 108 ? 8.359 5.018 14.123 1.00 90.94 108 ALA A N 1
ATOM 829 C CA . ALA A 1 108 ? 7.521 5.406 15.261 1.00 90.94 108 ALA A CA 1
ATOM 830 C C . ALA A 1 108 ? 6.211 4.599 15.351 1.00 90.94 108 ALA A C 1
ATOM 832 O O . ALA A 1 108 ? 5.696 4.385 16.449 1.00 90.94 108 ALA A O 1
ATOM 833 N N . LEU A 1 109 ? 5.693 4.131 14.213 1.00 87.88 109 LEU A N 1
ATOM 834 C CA . LEU A 1 109 ? 4.519 3.261 14.109 1.00 87.88 109 LEU A CA 1
ATOM 835 C C . LEU A 1 109 ? 4.861 1.765 14.243 1.00 87.88 109 LEU A C 1
ATOM 837 O O . LEU A 1 109 ? 3.955 0.935 14.236 1.00 87.88 109 LEU A O 1
ATOM 841 N N . GLY A 1 110 ? 6.145 1.407 14.367 1.00 89.38 110 GLY A N 1
ATOM 842 C CA . GLY A 1 110 ? 6.601 0.014 14.405 1.00 89.38 110 GLY A CA 1
ATOM 843 C C . GLY A 1 110 ? 6.509 -0.708 13.056 1.00 89.38 110 GLY A C 1
ATOM 844 O O . GLY A 1 110 ? 6.469 -1.935 13.021 1.00 89.38 110 GLY A O 1
ATOM 845 N N . ILE A 1 111 ? 6.457 0.041 11.956 1.00 87.50 111 ILE A N 1
ATOM 846 C CA . ILE A 1 111 ? 6.395 -0.473 10.586 1.00 87.50 111 ILE A CA 1
ATOM 847 C C . ILE A 1 111 ? 7.822 -0.656 10.074 1.00 87.50 111 ILE A C 1
ATOM 849 O O . ILE A 1 111 ? 8.680 0.202 10.273 1.00 87.50 111 ILE A O 1
ATOM 853 N N . THR A 1 112 ? 8.088 -1.792 9.433 1.00 73.94 112 THR A N 1
ATOM 854 C CA . THR A 1 112 ? 9.362 -2.067 8.758 1.00 73.94 112 THR A CA 1
ATOM 855 C C . THR A 1 112 ? 9.053 -2.470 7.323 1.00 73.94 112 THR A C 1
ATOM 857 O O . THR A 1 112 ? 8.399 -3.490 7.115 1.00 73.94 112 THR A O 1
ATOM 860 N N . GLN A 1 113 ? 9.485 -1.647 6.366 1.00 74.44 113 GLN A N 1
ATOM 861 C CA . GLN A 1 113 ? 9.432 -1.943 4.932 1.00 74.44 113 GLN A CA 1
ATOM 862 C C . GLN A 1 113 ? 10.770 -2.477 4.423 1.00 74.44 113 GLN A C 1
ATOM 864 O O . GLN A 1 113 ? 11.817 -2.106 5.006 1.00 74.44 113 GLN A O 1
#

Organism: NCBI:txid3137370

Sequence (113 aa):
MDAYGQDGDRRDTFSQSGYISAKFFVEALLELDASSIDRASVSAAIRGITNAEFDLLCAPYYVGDADRHMPNHAGRMVSYTGGAFEVVRDCYDIESSYLDPIRAQEAALGITQ

InterPro domains:
  IPR028082 Periplasmic binding protein-like I [SSF53822] (4-89)

Radius of gyration: 16.81 Å; chains: 1; bounding box: 40×26×44 Å

Foldseek 3Di:
DVVDDDPPDDPDPVVVVVVLVVVQLVVLVVPDDPVPDDPVSSVVSQQPQAQDDDPQALGGFHRHDDPDDPRGQWHFDWDCPPNDTDTPGPTDHDDDPVCVVVVVVCVVVVHDD

Secondary structure (DSSP, 8-state):
-TTTPPTT---SHHHHHHHHHHHHHHHHHHTS-GGG-SHHHHHHHHHT--SB--TT-SS-B---S-SS--S--EEEEEEEETTEEEEEEEEEE---GGGHHHHHHHHHTT---